Protein AF-A0A6V7K432-F1 (afdb_monomer_lite)

Radius of gyration: 18.81 Å; chains: 1; bounding box: 38×30×55 Å

Organism: NCBI:txid1563983

Structure (mmCIF, N/CA/C/O backbone):
data_AF-A0A6V7K432-F1
#
_entry.id   AF-A0A6V7K432-F1
#
loop_
_atom_site.group_PDB
_atom_site.id
_atom_site.type_symbol
_atom_site.label_atom_id
_atom_site.label_alt_id
_atom_site.label_comp_id
_atom_site.label_asym_id
_atom_site.label_entity_id
_atom_site.label_seq_id
_atom_site.pdbx_PDB_ins_code
_atom_site.Cartn_x
_atom_site.Cartn_y
_atom_site.Cartn_z
_atom_site.occupancy
_atom_site.B_iso_or_equiv
_atom_site.auth_seq_id
_atom_site.auth_comp_id
_atom_site.auth_asym_id
_atom_site.auth_atom_id
_atom_site.pdbx_PDB_model_num
ATOM 1 N N . SER A 1 1 ? -7.571 17.268 -18.260 1.00 39.94 1 SER A N 1
ATOM 2 C CA . SER A 1 1 ? -6.357 18.024 -17.903 1.00 39.94 1 SER A CA 1
ATOM 3 C C . SER A 1 1 ? -5.363 17.850 -19.029 1.00 39.94 1 SER A C 1
ATOM 5 O O . SER A 1 1 ? -5.058 16.716 -19.371 1.00 39.94 1 SER A O 1
ATOM 7 N N . GLN A 1 2 ? -4.967 18.958 -19.652 1.00 44.72 2 GLN A N 1
ATOM 8 C CA . GLN A 1 2 ? -3.995 19.030 -20.744 1.00 44.72 2 GLN A CA 1
ATOM 9 C C . GLN A 1 2 ? -2.676 18.357 -20.344 1.00 44.72 2 GLN A C 1
ATOM 11 O O . GLN A 1 2 ? -1.973 18.847 -19.465 1.00 44.72 2 GLN A O 1
ATOM 16 N N . MET A 1 3 ? -2.356 17.230 -20.974 1.00 49.25 3 MET A N 1
ATOM 17 C CA . MET A 1 3 ? -0.989 17.014 -21.426 1.00 49.25 3 MET A CA 1
ATOM 18 C C . MET A 1 3 ? -0.980 17.554 -22.846 1.00 49.25 3 MET A C 1
ATOM 20 O O . MET A 1 3 ? -1.701 17.033 -23.694 1.00 49.25 3 MET A O 1
ATOM 24 N N . ASP A 1 4 ? -0.271 18.656 -23.058 1.00 55.47 4 ASP A N 1
ATOM 25 C CA . ASP A 1 4 ? -0.069 19.196 -24.394 1.00 55.47 4 ASP A CA 1
ATOM 26 C C . ASP A 1 4 ? 0.584 18.118 -25.269 1.00 55.47 4 ASP A C 1
ATOM 28 O O . ASP A 1 4 ? 1.444 17.358 -24.815 1.00 55.47 4 ASP A O 1
ATOM 32 N N . GLU A 1 5 ? 0.113 18.018 -26.506 1.00 59.00 5 GLU A N 1
ATOM 33 C CA . GLU A 1 5 ? 0.492 17.023 -27.507 1.00 59.00 5 GLU A CA 1
ATOM 34 C C . GLU A 1 5 ? 1.927 17.306 -27.988 1.00 59.00 5 GLU A C 1
ATOM 36 O O . GLU A 1 5 ? 2.165 17.899 -29.036 1.00 59.00 5 GLU A O 1
ATOM 41 N N . ILE A 1 6 ? 2.912 16.974 -27.150 1.00 78.44 6 ILE A N 1
ATOM 42 C CA . ILE A 1 6 ? 4.332 17.081 -27.484 1.00 78.44 6 ILE A CA 1
ATOM 43 C C . ILE A 1 6 ? 4.681 15.876 -28.353 1.00 78.44 6 ILE A C 1
ATOM 45 O O . ILE A 1 6 ? 4.757 14.746 -27.864 1.00 78.44 6 ILE A O 1
ATOM 49 N N . GLU A 1 7 ? 4.916 16.117 -29.642 1.00 86.31 7 GLU A N 1
ATOM 50 C CA . GLU A 1 7 ? 5.481 15.099 -30.521 1.00 86.31 7 GLU A CA 1
ATOM 51 C C . GLU A 1 7 ? 6.879 14.711 -30.032 1.00 86.31 7 GLU A C 1
ATOM 53 O O . GLU A 1 7 ? 7.764 15.552 -29.836 1.00 86.31 7 GLU A O 1
ATOM 58 N N . LEU A 1 8 ? 7.083 13.413 -29.810 1.00 88.19 8 LEU A N 1
ATOM 59 C CA . LEU A 1 8 ? 8.395 12.907 -29.440 1.00 88.19 8 LEU A CA 1
ATOM 60 C C . LEU A 1 8 ? 9.351 13.016 -30.639 1.00 88.19 8 LEU A C 1
ATOM 62 O O . LEU A 1 8 ? 8.936 12.789 -31.777 1.00 88.19 8 LEU A O 1
ATOM 66 N N . PRO A 1 9 ? 10.647 13.302 -30.416 1.00 91.19 9 PRO A N 1
ATOM 67 C CA . PRO A 1 9 ? 11.625 13.312 -31.496 1.00 91.19 9 PRO A CA 1
ATOM 68 C C . PRO A 1 9 ? 11.638 11.980 -32.271 1.00 91.19 9 PRO A C 1
ATOM 70 O O . PRO A 1 9 ? 11.554 10.925 -31.633 1.00 91.19 9 PRO A O 1
ATOM 73 N N . PRO A 1 10 ? 11.853 11.979 -33.603 1.00 92.12 10 PRO A N 1
ATOM 74 C CA . PRO A 1 10 ? 11.740 10.769 -34.424 1.00 92.12 10 PRO A CA 1
ATOM 75 C C . PRO A 1 10 ? 12.597 9.584 -33.964 1.00 92.12 10 PRO A C 1
ATOM 77 O O . PRO A 1 1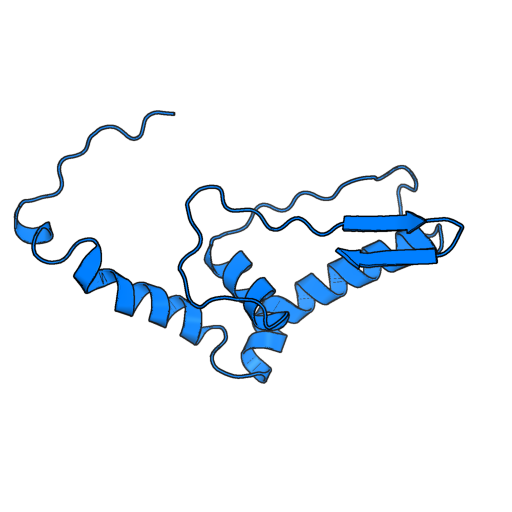0 ? 12.180 8.435 -34.078 1.00 92.12 10 PRO A O 1
ATOM 80 N N . TRP A 1 11 ? 13.774 9.853 -33.386 1.00 90.94 11 TRP A N 1
ATOM 81 C CA . TRP A 1 11 ? 14.673 8.813 -32.870 1.00 90.94 11 TRP A CA 1
ATOM 82 C C . TRP A 1 11 ? 14.045 7.967 -31.749 1.00 90.94 11 TRP A C 1
ATOM 84 O O . TRP A 1 11 ? 14.499 6.855 -31.485 1.00 90.94 11 TRP A O 1
ATOM 94 N N . THR A 1 12 ? 13.010 8.478 -31.076 1.00 92.06 12 THR A N 1
ATOM 95 C CA . THR A 1 12 ? 12.351 7.791 -29.959 1.00 92.06 12 THR A CA 1
ATOM 96 C C . THR A 1 12 ? 11.378 6.707 -30.408 1.00 92.06 12 THR A C 1
ATOM 98 O O . THR A 1 12 ? 11.122 5.800 -29.620 1.00 92.06 12 THR A O 1
ATOM 101 N N . HIS A 1 13 ? 10.858 6.753 -31.641 1.00 89.69 13 HIS A N 1
ATOM 102 C CA . HIS A 1 13 ? 9.819 5.823 -32.108 1.00 89.69 13 HIS A CA 1
ATOM 103 C C . HIS A 1 13 ? 10.271 4.360 -32.097 1.00 89.69 13 HIS A C 1
ATOM 105 O O . HIS A 1 13 ? 9.464 3.468 -31.853 1.00 89.69 13 HIS A O 1
ATOM 111 N N . ASP A 1 14 ? 11.568 4.113 -32.285 1.00 91.44 14 ASP A N 1
ATOM 112 C CA . ASP A 1 14 ? 12.125 2.761 -32.228 1.00 91.44 14 ASP A CA 1
ATOM 113 C C . ASP A 1 14 ? 12.221 2.211 -30.794 1.00 91.44 14 ASP A C 1
ATOM 115 O O . ASP A 1 14 ? 12.397 1.003 -30.612 1.00 91.44 14 ASP A O 1
ATOM 119 N N . TYR A 1 15 ? 12.118 3.072 -29.773 1.00 89.50 15 TYR A N 1
ATOM 120 C CA . TYR A 1 15 ? 12.387 2.744 -28.371 1.00 89.50 15 TYR A CA 1
ATOM 121 C C . TYR A 1 15 ? 11.179 2.916 -27.444 1.00 89.50 15 TYR A C 1
ATOM 123 O O . TYR A 1 15 ? 10.915 2.041 -26.613 1.00 89.50 15 TYR A O 1
ATOM 131 N N . PHE A 1 16 ? 10.471 4.037 -27.543 1.00 89.94 16 PHE A N 1
ATOM 132 C CA . PHE A 1 16 ? 9.379 4.389 -26.648 1.00 89.94 16 PHE A CA 1
ATOM 133 C C . PHE A 1 16 ? 8.020 3.913 -27.192 1.00 89.94 16 PHE A C 1
ATOM 135 O O . PHE A 1 16 ? 7.731 4.130 -28.365 1.00 89.94 16 PHE A O 1
ATOM 142 N N . PRO A 1 17 ? 7.133 3.370 -26.338 1.00 89.81 17 PRO A N 1
ATOM 143 C CA . PRO A 1 17 ? 7.400 2.920 -24.967 1.00 89.81 17 PRO A CA 1
ATOM 144 C C . PRO A 1 17 ? 7.983 1.494 -24.885 1.00 89.81 17 PRO A C 1
ATOM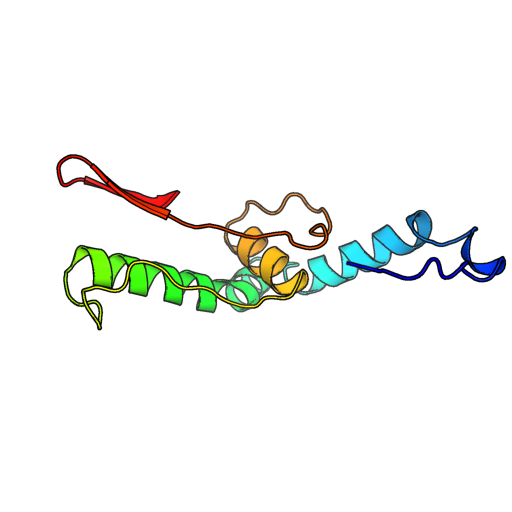 146 O O . PRO A 1 17 ? 8.548 1.121 -23.857 1.00 89.81 17 PRO A O 1
ATOM 149 N N . GLN A 1 18 ? 7.852 0.670 -25.932 1.00 93.00 18 GLN A N 1
ATOM 150 C CA . GLN A 1 18 ? 7.967 -0.791 -25.808 1.00 93.00 18 GLN A CA 1
ATOM 151 C C . GLN A 1 18 ? 9.364 -1.287 -25.422 1.00 93.00 18 GLN A C 1
ATOM 153 O O . GLN A 1 18 ? 9.468 -2.172 -24.574 1.00 93.00 18 GLN A O 1
ATOM 158 N N . ARG A 1 19 ? 10.447 -0.740 -25.992 1.00 93.38 19 ARG A N 1
ATOM 159 C CA . ARG A 1 19 ? 11.811 -1.191 -25.646 1.00 93.38 19 ARG A CA 1
ATOM 160 C C . ARG A 1 19 ? 12.270 -0.684 -24.284 1.00 93.38 19 ARG A C 1
ATOM 162 O O . ARG A 1 19 ? 13.181 -1.263 -23.702 1.00 93.38 19 ARG A O 1
ATOM 169 N N . MET A 1 20 ? 11.655 0.383 -23.776 1.00 92.88 20 MET A N 1
ATOM 170 C CA . MET A 1 20 ? 11.964 0.934 -22.455 1.00 92.88 20 MET A CA 1
ATOM 171 C C . MET A 1 20 ? 11.225 0.215 -21.326 1.00 92.88 20 MET A C 1
ATOM 173 O O . MET A 1 20 ? 11.736 0.161 -20.206 1.00 92.88 20 MET A O 1
ATOM 177 N N . LEU A 1 21 ? 10.049 -0.353 -21.610 1.00 93.38 21 LEU A N 1
ATOM 178 C CA . LEU A 1 21 ? 9.194 -0.984 -20.605 1.00 93.38 21 LEU A CA 1
ATOM 179 C C . LEU A 1 21 ? 9.921 -2.038 -19.743 1.00 93.38 21 LEU A C 1
ATOM 181 O O . LEU A 1 21 ? 9.784 -1.964 -18.523 1.00 93.38 21 LEU A O 1
ATOM 185 N N . PRO A 1 22 ? 10.749 -2.956 -20.287 1.00 95.56 22 PRO A N 1
ATOM 186 C CA . PRO A 1 22 ? 11.473 -3.924 -19.460 1.00 95.56 22 PRO A CA 1
ATOM 187 C C . PRO A 1 22 ? 12.383 -3.275 -18.410 1.00 95.56 22 PRO A C 1
ATOM 189 O O . PRO A 1 22 ? 12.418 -3.722 -17.267 1.00 95.56 22 PRO A O 1
ATOM 192 N N . SER A 1 23 ? 13.079 -2.191 -18.766 1.00 95.62 23 SER A N 1
ATOM 193 C CA . SER A 1 23 ? 13.949 -1.457 -17.840 1.00 95.62 23 SER A CA 1
ATOM 194 C C . SER A 1 23 ? 13.150 -0.753 -16.744 1.00 95.62 23 SER A C 1
ATOM 196 O O . SER A 1 23 ? 13.577 -0.724 -15.590 1.00 95.62 23 SER A O 1
ATOM 198 N N . VAL A 1 24 ? 11.971 -0.221 -17.083 1.00 94.25 24 VAL A N 1
ATOM 199 C CA . VAL A 1 24 ? 11.046 0.372 -16.105 1.00 94.25 24 VAL A CA 1
ATOM 200 C C . VAL A 1 24 ? 10.558 -0.692 -15.121 1.00 94.25 24 VAL A C 1
ATOM 202 O O . VAL A 1 24 ? 10.668 -0.498 -13.911 1.00 94.25 24 VAL A O 1
ATOM 205 N N . LEU A 1 25 ? 10.097 -1.844 -15.615 1.00 96.12 25 LEU A N 1
ATOM 206 C CA . LEU A 1 25 ? 9.632 -2.939 -14.759 1.00 96.12 25 LEU A CA 1
ATOM 207 C C . LEU A 1 25 ? 10.753 -3.472 -13.863 1.00 96.12 25 LEU A C 1
ATOM 209 O O . LEU A 1 25 ? 10.540 -3.657 -12.664 1.00 96.12 25 LEU A O 1
ATOM 213 N N . LEU A 1 26 ? 11.962 -3.631 -14.409 1.00 96.81 26 LEU A N 1
ATOM 214 C CA . LEU A 1 26 ? 13.141 -4.005 -13.633 1.00 96.81 26 LEU A CA 1
ATOM 215 C C . LEU A 1 26 ? 13.417 -2.990 -12.516 1.00 96.81 26 LEU A C 1
ATOM 217 O O . LEU A 1 26 ? 13.695 -3.393 -11.389 1.00 96.81 26 LEU A O 1
ATOM 221 N N . SER A 1 27 ? 13.290 -1.686 -12.784 1.00 95.88 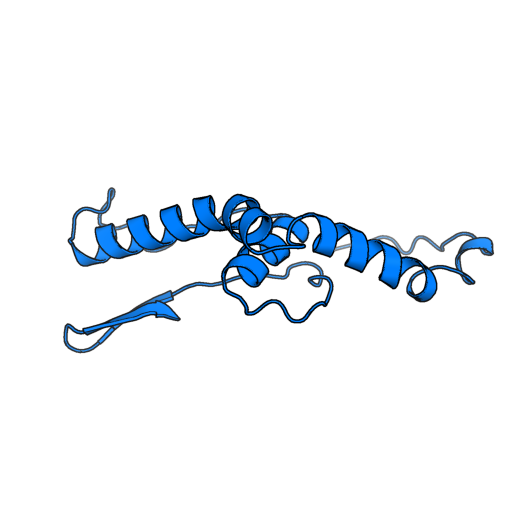27 SER A N 1
ATOM 222 C CA . SER A 1 27 ? 13.507 -0.654 -11.762 1.00 95.88 27 SER A CA 1
ATOM 223 C C . SER A 1 27 ? 12.553 -0.786 -10.568 1.00 95.88 27 SER A C 1
ATOM 225 O O . SER A 1 27 ? 12.981 -0.614 -9.426 1.00 95.88 27 SER A O 1
ATOM 227 N N . TYR A 1 28 ? 11.294 -1.178 -10.796 1.00 97.12 28 TYR A N 1
ATOM 228 C CA . TYR A 1 28 ? 10.373 -1.479 -9.702 1.00 97.12 28 TYR A CA 1
ATOM 229 C C . TYR A 1 28 ? 10.762 -2.769 -8.975 1.00 97.12 28 TYR A C 1
ATOM 231 O O . TYR A 1 28 ? 10.820 -2.779 -7.745 1.00 97.12 28 TYR A O 1
A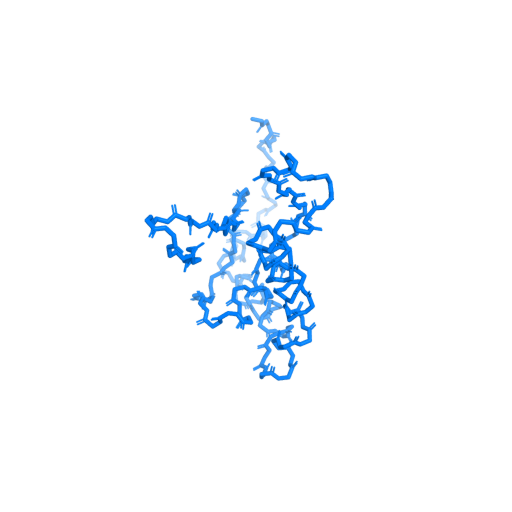TOM 239 N N . GLN A 1 29 ? 11.079 -3.837 -9.719 1.00 97.06 29 GLN A N 1
ATOM 240 C CA . GLN A 1 29 ? 11.460 -5.140 -9.159 1.00 97.06 29 GLN A CA 1
ATOM 241 C C . GLN A 1 29 ? 12.671 -5.054 -8.230 1.00 97.06 29 GLN A C 1
ATOM 243 O O . GLN A 1 29 ? 12.695 -5.732 -7.206 1.00 97.06 29 GLN A O 1
ATOM 248 N N . MET A 1 30 ? 13.652 -4.201 -8.535 1.00 96.81 30 MET A N 1
ATOM 249 C CA . MET A 1 30 ? 14.855 -4.044 -7.712 1.00 96.81 30 MET A CA 1
ATOM 250 C C . MET A 1 30 ? 14.545 -3.651 -6.258 1.00 96.81 30 MET A C 1
ATOM 252 O O . MET A 1 30 ? 15.235 -4.107 -5.347 1.00 96.81 30 MET A O 1
ATOM 256 N N . ASN A 1 31 ? 13.479 -2.882 -6.011 1.00 94.19 31 ASN A N 1
ATOM 257 C CA . ASN A 1 31 ? 13.068 -2.488 -4.656 1.00 94.19 31 ASN A CA 1
ATOM 258 C C . ASN A 1 31 ? 12.398 -3.619 -3.861 1.00 94.19 31 ASN A C 1
ATOM 260 O O . ASN A 1 31 ? 12.268 -3.526 -2.642 1.00 94.19 31 ASN A O 1
ATOM 264 N N . VAL A 1 32 ? 11.951 -4.675 -4.541 1.00 97.50 32 VAL A N 1
ATOM 265 C CA . VAL A 1 32 ? 11.106 -5.747 -3.988 1.00 97.50 32 VAL A CA 1
ATOM 266 C C . VAL A 1 32 ? 11.607 -7.142 -4.377 1.00 97.50 32 VAL A C 1
ATOM 268 O O . VAL A 1 32 ? 10.862 -8.118 -4.316 1.00 97.50 32 VAL A O 1
ATOM 271 N N . TYR A 1 33 ? 12.882 -7.245 -4.764 1.00 97.44 33 TYR A N 1
ATOM 272 C CA . TYR A 1 33 ? 13.461 -8.431 -5.403 1.00 97.44 33 TYR A CA 1
ATOM 273 C C . TYR A 1 33 ? 13.371 -9.700 -4.543 1.00 97.44 33 TYR A C 1
ATOM 275 O O . TYR A 1 33 ? 13.174 -10.799 -5.052 1.00 97.44 33 TYR A O 1
ATOM 283 N N . ASN A 1 34 ? 13.486 -9.555 -3.223 1.00 97.56 34 ASN A N 1
ATOM 284 C CA . ASN A 1 34 ? 13.371 -10.654 -2.271 1.00 97.56 34 ASN A CA 1
ATOM 285 C C . ASN A 1 34 ? 12.467 -10.267 -1.092 1.00 97.56 34 ASN A C 1
ATOM 287 O O . ASN A 1 34 ? 12.091 -9.106 -0.924 1.00 97.56 34 ASN A O 1
ATOM 291 N N . ASP A 1 35 ? 12.128 -11.241 -0.250 1.00 97.88 35 ASP A N 1
ATOM 292 C CA . ASP A 1 35 ? 11.158 -11.036 0.831 1.00 97.88 35 ASP A CA 1
ATOM 293 C C . ASP A 1 35 ? 11.638 -10.054 1.907 1.00 97.88 35 ASP A C 1
ATOM 295 O O . ASP A 1 35 ? 10.826 -9.352 2.514 1.00 97.88 35 ASP A O 1
ATOM 299 N N . GLN A 1 36 ? 12.954 -9.936 2.113 1.00 98.38 36 GLN A N 1
ATOM 300 C CA . GLN A 1 36 ? 13.516 -8.928 3.014 1.00 98.38 36 GLN A CA 1
ATOM 301 C C . GLN A 1 36 ? 13.278 -7.516 2.472 1.00 98.38 36 GLN A C 1
ATOM 303 O O . GLN A 1 36 ? 12.833 -6.643 3.219 1.00 98.38 36 GLN A O 1
ATOM 308 N N . LEU A 1 37 ? 13.517 -7.304 1.176 1.00 98.38 37 LEU A N 1
ATOM 309 C CA . LEU A 1 37 ? 13.290 -6.026 0.509 1.00 98.38 37 LEU A CA 1
ATOM 310 C C . LEU A 1 37 ? 11.801 -5.679 0.444 1.00 98.38 37 LEU A C 1
ATOM 312 O O . LEU A 1 37 ? 11.434 -4.576 0.836 1.00 98.38 37 LEU A O 1
ATOM 316 N N . LYS A 1 38 ? 10.925 -6.632 0.095 1.00 98.38 38 LYS A N 1
ATOM 317 C CA . LYS A 1 38 ? 9.461 -6.447 0.163 1.00 98.38 38 LYS A CA 1
ATOM 318 C C . LYS A 1 38 ? 9.022 -5.984 1.553 1.00 98.38 38 LYS A C 1
ATOM 320 O O . LYS A 1 38 ? 8.308 -4.989 1.697 1.00 98.38 38 LYS A O 1
ATOM 325 N N . LYS A 1 39 ? 9.494 -6.672 2.599 1.00 97.88 39 LYS A N 1
ATOM 326 C CA . LYS A 1 39 ? 9.187 -6.334 3.994 1.00 97.88 39 LYS A CA 1
ATOM 327 C C . LYS A 1 39 ? 9.709 -4.951 4.380 1.00 97.88 39 LYS A C 1
ATOM 329 O O . LYS A 1 39 ? 9.019 -4.240 5.107 1.00 97.88 39 LYS A O 1
ATOM 334 N N . LEU A 1 40 ? 10.896 -4.566 3.918 1.00 98.19 40 LEU A N 1
ATOM 335 C CA . LEU A 1 40 ? 11.478 -3.256 4.202 1.00 98.19 40 LEU A CA 1
ATOM 336 C C . LEU A 1 40 ? 10.731 -2.130 3.472 1.00 98.19 40 LEU A C 1
ATOM 338 O O . LEU A 1 40 ? 10.418 -1.113 4.087 1.00 98.19 40 LEU A O 1
ATOM 342 N N . ALA A 1 41 ? 10.418 -2.332 2.193 1.00 97.62 41 ALA A N 1
ATOM 343 C CA . ALA A 1 41 ? 9.840 -1.322 1.318 1.00 97.62 41 ALA A CA 1
ATOM 344 C C . ALA A 1 41 ? 8.352 -1.054 1.607 1.00 97.62 41 ALA A C 1
ATOM 346 O O . ALA A 1 41 ? 7.940 0.103 1.671 1.00 97.62 41 ALA A O 1
ATOM 347 N N . GLY A 1 42 ? 7.538 -2.101 1.802 1.00 97.50 42 GLY A N 1
ATOM 348 C CA . GLY A 1 42 ? 6.087 -1.972 2.025 1.00 97.50 42 GLY A CA 1
ATOM 349 C C . GLY A 1 42 ? 5.632 -2.208 3.471 1.00 97.50 42 GLY A C 1
ATOM 350 O O . GLY A 1 42 ? 4.607 -1.676 3.909 1.00 97.50 42 GLY A O 1
ATOM 351 N N . GLY A 1 43 ? 6.399 -2.972 4.253 1.00 97.75 43 GLY A N 1
ATOM 352 C CA . GLY A 1 43 ? 6.002 -3.416 5.593 1.00 97.75 43 GLY A CA 1
ATOM 353 C C . GLY A 1 43 ? 5.701 -2.293 6.596 1.00 97.75 43 GLY A C 1
ATOM 354 O O . GLY A 1 43 ? 4.702 -2.405 7.312 1.00 97.75 43 GLY A O 1
ATOM 355 N N . PRO A 1 44 ? 6.484 -1.197 6.676 1.00 97.88 44 PRO A N 1
ATOM 356 C CA . PRO A 1 44 ? 6.176 -0.087 7.579 1.00 97.88 44 PRO A CA 1
ATOM 357 C C . PRO A 1 44 ? 4.802 0.547 7.320 1.00 97.88 44 PRO A C 1
ATOM 359 O O . PRO A 1 44 ? 4.075 0.841 8.274 1.00 97.88 44 PRO A O 1
ATOM 362 N N . PHE A 1 45 ? 4.421 0.713 6.049 1.00 97.81 45 PHE A N 1
ATOM 363 C CA . PHE A 1 45 ? 3.118 1.264 5.677 1.00 97.81 45 PHE A CA 1
ATOM 364 C C . PHE A 1 45 ? 1.981 0.295 6.014 1.00 97.81 45 PHE A C 1
ATOM 366 O O . PHE A 1 45 ? 1.029 0.691 6.685 1.00 97.81 45 PHE A O 1
ATOM 373 N N . ILE A 1 46 ? 2.119 -0.987 5.657 1.00 97.94 46 ILE A N 1
ATOM 374 C CA . ILE A 1 46 ? 1.132 -2.028 5.995 1.00 97.94 46 ILE A CA 1
ATOM 375 C C . ILE A 1 46 ? 0.931 -2.105 7.514 1.00 97.94 46 ILE A C 1
ATOM 377 O O . ILE A 1 46 ? -0.196 -2.124 8.004 1.00 97.94 46 ILE A O 1
ATOM 381 N N . LYS A 1 47 ? 2.020 -2.057 8.292 1.00 98.38 47 LYS A N 1
ATOM 382 C CA . LYS A 1 47 ? 1.963 -2.044 9.760 1.00 98.38 47 LYS A CA 1
ATOM 383 C C . LYS A 1 47 ? 1.224 -0.821 10.299 1.00 98.38 47 LYS A C 1
ATOM 385 O O . LYS A 1 47 ? 0.497 -0.939 11.284 1.00 98.38 47 LYS A O 1
ATOM 390 N N . LYS A 1 48 ? 1.417 0.355 9.693 1.00 97.94 48 LYS A N 1
ATOM 391 C CA . LYS A 1 48 ? 0.686 1.577 10.053 1.00 97.94 48 LYS A CA 1
ATOM 392 C C . LYS A 1 48 ? -0.810 1.414 9.779 1.00 97.94 48 LYS A C 1
ATOM 394 O O . LYS A 1 48 ? -1.602 1.692 10.671 1.00 97.94 48 LYS A O 1
ATOM 399 N N . LEU A 1 49 ? -1.171 0.932 8.593 1.00 97.50 49 LEU A N 1
ATOM 400 C CA . LEU A 1 49 ? -2.555 0.699 8.186 1.00 97.50 49 LEU A CA 1
ATOM 401 C C . LEU A 1 49 ? -3.261 -0.281 9.131 1.00 97.50 49 LEU A C 1
ATOM 403 O O . LEU A 1 49 ? -4.298 0.061 9.695 1.00 97.50 49 LEU A O 1
ATOM 407 N N . LEU A 1 50 ? -2.638 -1.431 9.410 1.00 97.56 50 LEU A N 1
ATOM 408 C CA . LEU A 1 50 ? -3.166 -2.421 10.349 1.00 97.56 50 LEU A CA 1
ATOM 409 C C . LEU A 1 50 ? -3.364 -1.831 11.750 1.00 97.56 50 LEU A C 1
ATOM 411 O O . LEU A 1 50 ? -4.410 -2.020 12.362 1.00 97.56 50 LEU A O 1
ATOM 415 N N . ARG A 1 51 ? -2.384 -1.075 12.262 1.00 98.06 51 ARG A N 1
ATOM 416 C CA . ARG A 1 51 ? -2.508 -0.403 13.567 1.00 98.06 51 ARG A CA 1
ATOM 417 C C . ARG A 1 51 ? -3.688 0.561 13.601 1.00 98.06 51 ARG A C 1
ATOM 419 O O . ARG A 1 51 ? -4.429 0.560 14.574 1.00 98.06 51 ARG A O 1
ATOM 426 N N . THR A 1 52 ? -3.872 1.358 12.553 1.00 97.75 52 THR A N 1
ATOM 427 C CA . THR A 1 52 ? -5.005 2.281 12.441 1.00 97.75 52 THR A CA 1
ATOM 428 C C . THR A 1 52 ? -6.343 1.539 12.413 1.00 97.75 52 THR A C 1
ATOM 430 O O . THR A 1 52 ? -7.280 1.960 13.087 1.00 97.75 52 THR A O 1
ATOM 433 N N . MET A 1 53 ? -6.428 0.416 11.699 1.00 97.62 53 MET A N 1
ATOM 434 C CA . MET A 1 53 ? -7.632 -0.418 11.659 1.00 97.62 53 MET A CA 1
ATOM 435 C C . MET A 1 53 ? -7.955 -1.035 13.026 1.00 97.62 53 MET A C 1
ATOM 437 O O . MET A 1 53 ? -9.087 -0.944 13.490 1.00 97.62 53 MET A O 1
ATOM 441 N N . LEU A 1 54 ? -6.949 -1.563 13.729 1.00 97.75 54 LEU A N 1
ATOM 442 C CA . LEU A 1 54 ? -7.106 -2.088 15.091 1.00 97.75 54 LEU A CA 1
ATOM 443 C C . LEU A 1 54 ? -7.495 -0.994 16.098 1.00 97.75 54 LEU A C 1
ATOM 445 O O . LEU A 1 54 ? -8.297 -1.231 16.999 1.00 97.75 54 LEU A O 1
ATOM 449 N N . GLN A 1 55 ? -6.967 0.223 15.947 1.00 97.88 55 GLN A N 1
ATOM 450 C CA . GLN A 1 55 ? -7.383 1.372 16.757 1.00 97.88 55 GLN A CA 1
ATOM 451 C C . GLN A 1 55 ? -8.847 1.744 16.509 1.00 97.88 55 GLN A C 1
ATOM 453 O O . GLN A 1 55 ? -9.559 2.077 17.452 1.00 97.88 55 GLN A O 1
ATOM 458 N N . ARG A 1 56 ? -9.314 1.663 15.255 1.00 96.81 56 ARG A N 1
ATOM 459 C CA . ARG A 1 56 ? -10.725 1.885 14.913 1.00 96.81 56 ARG A CA 1
ATOM 460 C C . ARG A 1 56 ? -11.637 0.804 15.494 1.00 96.81 56 ARG A C 1
ATOM 462 O O . ARG A 1 56 ? -12.720 1.150 15.950 1.00 96.81 56 ARG A O 1
ATOM 469 N N . GLN A 1 57 ? -11.203 -0.455 15.470 1.00 96.38 57 GLN A N 1
ATOM 470 C CA . GLN A 1 57 ? -11.934 -1.593 16.036 1.00 96.38 57 GLN A CA 1
ATOM 471 C C . GLN A 1 57 ? -12.029 -1.527 17.569 1.00 96.38 57 GLN A C 1
ATOM 473 O O . GLN A 1 57 ? -13.029 -1.936 18.141 1.00 96.38 57 GLN A O 1
ATOM 478 N N . SER A 1 58 ? -10.983 -1.033 18.235 1.00 96.62 58 SER A N 1
ATOM 479 C CA . SER A 1 58 ? -10.909 -0.936 19.702 1.00 96.62 58 SER A CA 1
ATOM 480 C C . SER A 1 58 ? -11.398 0.401 20.270 1.00 96.62 58 SER A C 1
ATOM 482 O O . SER A 1 58 ? -11.164 0.674 21.443 1.00 96.62 58 SER A O 1
ATOM 484 N N . ASP A 1 59 ? -12.010 1.258 19.445 1.00 95.88 59 ASP A N 1
ATOM 485 C CA . ASP A 1 59 ? -12.452 2.613 19.811 1.00 95.88 59 ASP A CA 1
ATOM 486 C C . ASP A 1 59 ? -11.351 3.508 20.423 1.00 95.88 59 ASP A C 1
ATOM 488 O O . ASP A 1 59 ? -11.620 4.458 21.156 1.00 95.88 59 ASP A O 1
ATOM 492 N N . THR A 1 60 ? -10.085 3.248 20.076 1.00 98.00 60 THR A N 1
ATOM 493 C CA . THR A 1 60 ? -8.914 4.033 20.517 1.00 98.00 60 THR A CA 1
ATOM 494 C C . THR A 1 60 ? -8.373 4.981 19.440 1.00 98.00 60 THR A C 1
ATOM 496 O O . THR A 1 60 ? -7.357 5.652 19.640 1.00 98.00 60 THR A O 1
ATOM 499 N N . LEU A 1 61 ? -9.024 5.043 18.273 1.00 97.69 61 LEU A N 1
ATOM 500 C CA . LEU A 1 61 ? -8.638 5.932 17.180 1.00 97.69 61 LEU A CA 1
ATOM 501 C C . LEU A 1 61 ? -8.877 7.404 17.545 1.00 97.69 61 LEU A C 1
ATOM 503 O O . LEU A 1 61 ? -9.966 7.768 17.981 1.00 97.69 61 LEU A O 1
ATOM 507 N N . THR A 1 62 ? -7.898 8.271 17.262 1.00 95.88 62 THR A N 1
ATOM 508 C CA . THR A 1 62 ? -8.012 9.718 17.512 1.00 95.88 62 THR A CA 1
ATOM 509 C C . THR A 1 62 ? -7.841 10.545 16.227 1.00 95.88 62 THR A C 1
ATOM 511 O O . THR A 1 62 ? -6.814 10.429 15.539 1.00 95.88 62 THR A O 1
ATOM 514 N N . PRO A 1 63 ? -8.803 11.427 15.891 1.00 96.31 63 PRO A N 1
ATOM 515 C CA . PRO A 1 63 ? -10.133 11.544 16.490 1.00 96.31 63 PRO A CA 1
ATOM 516 C C . PRO A 1 63 ? -10.995 10.319 16.147 1.00 96.31 63 PRO A C 1
ATOM 518 O O . PRO A 1 63 ? -10.878 9.769 15.049 1.00 96.31 63 PRO A O 1
ATOM 521 N N . SER A 1 64 ? -11.892 9.937 17.056 1.00 95.44 64 SER A N 1
ATOM 522 C CA . SER A 1 64 ? -12.757 8.754 16.904 1.00 95.44 64 SER A CA 1
ATOM 523 C C . SER A 1 64 ? -13.681 8.842 15.688 1.00 95.44 64 SER A C 1
ATOM 525 O O . SER A 1 64 ? -14.006 7.835 15.069 1.00 95.44 64 SER A O 1
ATOM 527 N N . ALA A 1 65 ? -14.041 10.062 15.280 1.00 96.06 65 ALA A N 1
ATOM 528 C CA . ALA A 1 65 ? -14.877 10.319 14.112 1.00 96.06 65 ALA A CA 1
ATOM 529 C C . ALA A 1 65 ? -14.160 10.144 12.756 1.00 96.06 65 ALA A C 1
ATOM 531 O O . ALA A 1 65 ? -14.794 10.317 11.712 1.00 96.06 65 ALA A O 1
ATOM 532 N N . ARG A 1 66 ? -12.850 9.849 12.718 1.00 97.06 66 ARG A N 1
ATOM 533 C CA . ARG A 1 66 ? -12.117 9.734 11.448 1.00 97.06 66 ARG A CA 1
ATOM 534 C C . ARG A 1 66 ? -12.557 8.492 10.668 1.00 97.06 66 ARG A C 1
ATOM 536 O O . ARG A 1 66 ? -12.440 7.373 11.153 1.00 97.06 66 ARG A O 1
ATOM 543 N N . LYS A 1 67 ? -12.987 8.710 9.421 1.00 95.38 67 LYS A N 1
ATOM 544 C CA . LYS A 1 67 ? -13.480 7.655 8.514 1.00 95.38 67 LYS A CA 1
ATOM 545 C C . LYS A 1 67 ? -12.533 7.299 7.367 1.00 95.38 67 LYS A C 1
ATOM 547 O O . LYS A 1 67 ? -12.701 6.251 6.762 1.00 95.38 67 LYS A O 1
ATOM 552 N N . MET A 1 68 ? -11.561 8.154 7.050 1.00 96.94 68 MET A N 1
ATOM 553 C CA . MET A 1 68 ? -10.688 7.976 5.887 1.00 96.94 68 MET A CA 1
ATOM 554 C C . MET A 1 68 ? -9.285 8.521 6.157 1.00 96.94 68 MET A C 1
ATOM 556 O O . MET A 1 68 ? -9.115 9.510 6.875 1.00 96.94 68 MET A O 1
ATOM 560 N N . TYR A 1 69 ? -8.294 7.877 5.541 1.00 97.31 69 TYR A N 1
ATOM 561 C CA . TYR A 1 69 ? -6.931 8.373 5.395 1.00 97.31 69 TYR A CA 1
ATOM 562 C C . TYR A 1 69 ? -6.582 8.395 3.909 1.00 97.31 69 TYR A C 1
ATOM 564 O O . TYR A 1 69 ? -6.703 7.372 3.244 1.00 97.31 69 TYR A O 1
ATOM 572 N N . ALA A 1 70 ? -6.129 9.542 3.411 1.00 97.00 70 ALA A N 1
ATOM 573 C CA . ALA A 1 70 ? -5.621 9.681 2.052 1.00 97.00 70 ALA A CA 1
ATOM 574 C C . ALA A 1 70 ? -4.106 9.900 2.098 1.00 97.00 70 ALA A C 1
ATOM 576 O O . ALA A 1 70 ? -3.614 10.713 2.884 1.00 97.00 70 ALA A O 1
ATOM 577 N N . TYR A 1 71 ? -3.376 9.166 1.262 1.00 95.81 71 TYR A N 1
ATOM 578 C CA . TYR A 1 71 ? -1.927 9.269 1.126 1.00 95.81 71 TYR A CA 1
ATOM 579 C C . TYR A 1 71 ? -1.586 9.567 -0.328 1.00 95.81 71 TYR A C 1
ATOM 581 O O . TYR A 1 71 ? -2.087 8.900 -1.228 1.00 95.81 71 TYR A O 1
ATOM 589 N N . VAL A 1 72 ? -0.724 10.557 -0.550 1.00 95.19 72 VAL A N 1
ATOM 590 C CA . VAL A 1 72 ? -0.154 10.821 -1.874 1.00 95.19 72 VAL A CA 1
ATOM 591 C C . VAL A 1 72 ? 1.039 9.893 -2.057 1.00 95.19 72 VAL A C 1
ATOM 593 O O . VAL A 1 72 ? 1.899 9.809 -1.180 1.00 95.19 72 VAL A O 1
ATOM 596 N N . ALA A 1 73 ? 1.062 9.172 -3.171 1.00 93.88 73 ALA A N 1
ATOM 597 C CA . ALA A 1 73 ? 2.009 8.101 -3.429 1.00 93.88 73 ALA A CA 1
ATOM 598 C C . ALA A 1 73 ? 2.540 8.182 -4.862 1.00 93.88 73 ALA A C 1
ATOM 600 O O . ALA A 1 73 ? 1.862 8.680 -5.760 1.00 93.88 73 ALA A O 1
ATOM 601 N N . HIS A 1 74 ? 3.746 7.656 -5.061 1.00 94.56 74 HIS A N 1
ATOM 602 C CA . HIS A 1 74 ? 4.279 7.378 -6.391 1.00 94.56 74 HIS A CA 1
ATOM 603 C C . HIS A 1 74 ? 3.889 5.955 -6.822 1.00 94.56 74 HIS A C 1
ATOM 605 O O . HIS A 1 74 ? 3.598 5.097 -5.987 1.00 94.56 74 HIS A O 1
ATOM 611 N N . ASP A 1 75 ? 3.937 5.684 -8.120 1.00 94.94 75 ASP A N 1
ATOM 612 C CA . ASP A 1 75 ? 3.835 4.346 -8.723 1.00 94.94 75 ASP A CA 1
ATOM 613 C C . ASP A 1 75 ? 4.675 3.278 -7.991 1.00 94.94 75 ASP A C 1
ATOM 615 O O . ASP A 1 75 ? 4.165 2.234 -7.585 1.00 94.94 75 ASP A O 1
ATOM 619 N N . SER A 1 76 ? 5.938 3.581 -7.705 1.00 95.69 76 SER A N 1
ATOM 620 C CA . SER A 1 76 ? 6.859 2.734 -6.944 1.00 95.69 76 SER A CA 1
ATOM 621 C C . SER A 1 76 ? 6.366 2.444 -5.526 1.00 95.69 76 SER A C 1
ATOM 623 O O . SER A 1 76 ? 6.587 1.355 -5.003 1.00 95.69 76 SER A O 1
ATOM 625 N N . THR A 1 77 ? 5.646 3.381 -4.900 1.00 96.62 77 THR A N 1
ATOM 626 C CA . THR A 1 77 ? 5.041 3.164 -3.578 1.00 96.62 77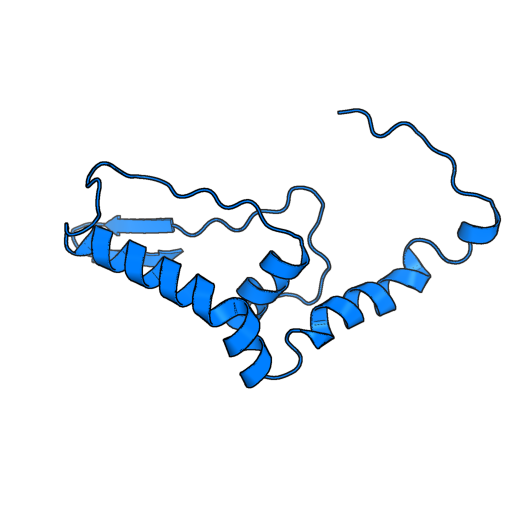 THR A CA 1
ATOM 627 C C . THR A 1 77 ? 3.922 2.128 -3.660 1.00 96.62 77 THR A C 1
ATOM 629 O O . THR A 1 77 ? 3.854 1.248 -2.802 1.00 96.62 77 THR A O 1
ATOM 632 N N . LEU A 1 78 ? 3.082 2.187 -4.701 1.00 97.31 78 LEU A N 1
ATOM 633 C CA . LEU A 1 78 ? 2.050 1.174 -4.939 1.00 97.31 78 LEU A CA 1
ATOM 634 C C . LEU A 1 78 ? 2.685 -0.196 -5.178 1.00 97.31 78 LEU A C 1
ATOM 636 O O . LEU A 1 78 ? 2.296 -1.155 -4.517 1.00 97.31 78 LEU A O 1
ATOM 640 N N . VAL A 1 79 ? 3.711 -0.282 -6.034 1.00 97.81 79 VAL A N 1
ATOM 641 C CA . VAL A 1 79 ? 4.423 -1.548 -6.280 1.00 97.81 79 VAL A CA 1
ATOM 642 C C . VAL A 1 79 ? 5.016 -2.114 -4.990 1.00 97.81 79 VAL A C 1
ATOM 644 O O . VAL A 1 79 ? 4.849 -3.303 -4.722 1.00 97.81 79 VAL A O 1
ATOM 647 N N . ASN A 1 80 ? 5.642 -1.288 -4.149 1.00 98.06 80 ASN A N 1
ATOM 648 C CA . ASN A 1 80 ? 6.215 -1.732 -2.877 1.00 98.06 80 ASN A CA 1
ATOM 649 C C . ASN A 1 80 ? 5.158 -2.339 -1.943 1.00 98.06 80 ASN A C 1
ATOM 651 O O . ASN A 1 80 ? 5.391 -3.392 -1.347 1.00 98.06 80 ASN A O 1
ATOM 655 N N . VAL A 1 81 ? 3.992 -1.695 -1.819 1.00 97.88 81 VAL A N 1
ATOM 656 C CA . VAL A 1 81 ? 2.900 -2.177 -0.960 1.00 97.88 81 VAL A CA 1
ATOM 657 C C . VAL A 1 81 ? 2.260 -3.438 -1.539 1.00 97.88 81 VAL A C 1
ATOM 659 O O . VAL A 1 81 ? 2.144 -4.431 -0.823 1.00 97.88 81 VAL A O 1
ATOM 662 N N . LEU A 1 82 ? 1.907 -3.441 -2.827 1.00 97.75 82 LEU A N 1
ATOM 663 C CA . LEU A 1 82 ? 1.310 -4.600 -3.501 1.00 97.75 82 LEU A CA 1
ATOM 664 C C . LEU A 1 82 ? 2.254 -5.812 -3.479 1.00 97.75 82 LEU A C 1
ATOM 666 O O . LEU A 1 82 ? 1.816 -6.934 -3.237 1.00 97.75 82 LEU A O 1
ATOM 670 N N . SER A 1 83 ? 3.559 -5.591 -3.654 1.00 98.12 83 SER A N 1
ATOM 671 C CA . SER A 1 83 ? 4.570 -6.653 -3.587 1.00 98.12 83 SER A CA 1
ATOM 672 C C . SER A 1 83 ? 4.728 -7.204 -2.175 1.00 98.12 83 SER A C 1
ATOM 674 O O . SER A 1 83 ? 4.860 -8.412 -2.001 1.00 98.12 83 SER A O 1
ATOM 676 N N . ALA A 1 84 ? 4.688 -6.344 -1.153 1.00 98.00 84 ALA A N 1
ATOM 677 C CA . ALA A 1 84 ? 4.723 -6.770 0.245 1.00 98.00 84 ALA A CA 1
ATOM 678 C C . ALA A 1 84 ? 3.456 -7.532 0.673 1.00 98.00 84 ALA A C 1
ATOM 680 O O . ALA A 1 84 ? 3.536 -8.375 1.563 1.00 98.00 84 ALA A O 1
ATOM 681 N N . LEU A 1 85 ? 2.317 -7.266 0.027 1.00 96.88 85 LEU A N 1
ATOM 682 C CA . LEU A 1 85 ? 1.075 -8.034 0.169 1.00 96.88 85 LEU A CA 1
ATOM 683 C C . LEU A 1 85 ? 1.043 -9.305 -0.701 1.00 96.88 85 LEU A C 1
ATOM 685 O O . LEU A 1 85 ? 0.155 -10.132 -0.526 1.00 96.88 85 LEU A O 1
ATOM 689 N N . GLY A 1 86 ? 2.000 -9.477 -1.619 1.00 96.56 86 GLY A N 1
ATOM 690 C CA . GLY A 1 86 ? 2.069 -10.629 -2.522 1.00 96.56 86 GLY A CA 1
ATOM 691 C C . GLY A 1 86 ? 1.064 -10.600 -3.678 1.00 96.56 86 GLY A C 1
ATOM 692 O O . GLY A 1 86 ? 0.804 -11.643 -4.266 1.00 96.56 86 GLY A O 1
ATOM 693 N N . VAL A 1 87 ? 0.502 -9.431 -4.002 1.00 96.50 87 VAL A N 1
ATOM 694 C CA . VAL A 1 87 ? -0.569 -9.265 -5.007 1.00 96.50 87 VAL A CA 1
ATOM 695 C C . VAL A 1 87 ? -0.170 -8.375 -6.186 1.00 96.50 87 VAL A C 1
ATOM 697 O O . VAL A 1 87 ? -1.004 -8.058 -7.028 1.00 96.50 87 VAL A O 1
ATOM 700 N N . TRP A 1 88 ? 1.090 -7.938 -6.258 1.00 97.12 88 TRP A N 1
ATOM 701 C CA . TRP A 1 88 ? 1.574 -7.217 -7.434 1.00 97.12 88 TRP A CA 1
ATOM 702 C C . TRP A 1 88 ? 1.662 -8.158 -8.641 1.00 97.12 88 TRP A C 1
ATOM 704 O O . TRP A 1 88 ? 2.253 -9.232 -8.554 1.00 97.12 88 TRP A O 1
ATOM 714 N N . ASP A 1 89 ? 1.099 -7.735 -9.770 1.00 95.31 89 ASP A N 1
ATOM 715 C CA . ASP A 1 89 ? 0.972 -8.520 -11.004 1.00 95.31 89 ASP A CA 1
ATOM 716 C C . ASP A 1 89 ? 2.170 -8.382 -11.963 1.00 95.31 89 ASP A C 1
ATOM 718 O O . ASP A 1 89 ? 2.182 -8.973 -13.042 1.00 95.31 89 ASP A O 1
ATOM 722 N N . GLY A 1 90 ? 3.189 -7.610 -11.578 1.00 94.75 90 GLY A N 1
ATOM 723 C CA . GLY A 1 90 ? 4.374 -7.366 -12.398 1.00 94.75 90 GLY A CA 1
ATOM 724 C C . GLY A 1 90 ? 4.209 -6.253 -13.434 1.00 94.75 90 GLY A C 1
ATOM 725 O O . GLY A 1 90 ? 5.112 -6.058 -14.247 1.00 94.75 90 GLY A O 1
ATOM 726 N N . THR A 1 91 ? 3.098 -5.512 -13.416 1.00 94.12 91 THR A N 1
ATOM 727 C CA . THR A 1 91 ? 2.852 -4.397 -14.337 1.00 94.12 91 THR A CA 1
ATOM 728 C C . THR A 1 91 ? 3.152 -3.043 -13.694 1.00 94.12 91 THR A C 1
ATOM 730 O O . THR A 1 91 ? 3.126 -2.878 -12.470 1.00 94.12 91 THR A O 1
ATOM 733 N N . ALA A 1 92 ? 3.486 -2.057 -14.528 1.00 93.56 92 ALA A N 1
ATOM 734 C CA . ALA A 1 92 ? 3.642 -0.680 -14.081 1.00 93.56 92 ALA A CA 1
ATOM 735 C C . ALA A 1 92 ? 2.255 -0.095 -13.755 1.00 93.56 92 ALA A C 1
ATOM 737 O O . ALA A 1 92 ? 1.359 -0.197 -14.597 1.00 93.56 92 ALA A O 1
ATOM 738 N N . PRO A 1 93 ? 2.054 0.536 -12.583 1.00 94.75 93 PRO A N 1
ATOM 739 C CA . PRO A 1 93 ? 0.790 1.192 -12.278 1.00 94.75 93 PRO A CA 1
ATOM 740 C C . PRO A 1 93 ? 0.453 2.268 -13.316 1.00 94.75 93 PRO A C 1
ATOM 742 O O . PRO A 1 93 ? 1.290 3.105 -13.653 1.00 94.75 93 PRO A O 1
ATOM 745 N N . ASN A 1 94 ? -0.794 2.283 -13.787 1.00 92.31 94 ASN A N 1
ATOM 746 C CA . ASN A 1 94 ? -1.281 3.340 -14.669 1.00 92.31 94 ASN A CA 1
ATOM 747 C C . ASN A 1 94 ? -1.301 4.693 -13.948 1.00 92.31 94 ASN A C 1
ATOM 749 O O . ASN A 1 94 ? -1.398 4.764 -12.716 1.00 92.31 94 ASN A O 1
ATOM 753 N N . PHE A 1 95 ? -1.303 5.781 -14.719 1.00 89.62 95 PHE A N 1
ATOM 754 C CA . PHE A 1 95 ? -1.541 7.110 -14.165 1.00 89.62 95 PHE A CA 1
ATOM 755 C C . PHE A 1 95 ? -2.848 7.130 -13.359 1.00 89.62 95 PHE A C 1
ATOM 757 O O . PHE A 1 95 ? -3.832 6.496 -13.741 1.00 89.62 95 PHE A O 1
ATOM 764 N N . SER A 1 96 ? -2.859 7.850 -12.234 1.00 90.94 96 SER A N 1
ATOM 765 C CA . SER A 1 96 ? -3.979 7.907 -11.279 1.00 90.94 96 SER A CA 1
ATOM 766 C C . SER A 1 96 ? -4.415 6.572 -10.646 1.00 90.94 96 SER A C 1
ATOM 768 O O . SER A 1 96 ? -5.493 6.506 -10.057 1.00 90.94 96 SER A O 1
ATOM 770 N N . SER A 1 97 ? -3.586 5.522 -10.709 1.00 93.94 97 SER A N 1
ATOM 771 C CA . SER A 1 97 ? -3.856 4.286 -9.962 1.00 93.94 97 SER A CA 1
ATOM 772 C C . SER A 1 97 ? -3.905 4.551 -8.457 1.00 93.94 97 SER A C 1
ATOM 774 O O . SER A 1 97 ? -3.167 5.383 -7.928 1.00 93.94 97 SER A O 1
ATOM 776 N N . MET A 1 98 ? -4.761 3.809 -7.757 1.00 95.12 98 MET A N 1
ATOM 777 C CA . MET A 1 98 ? -4.9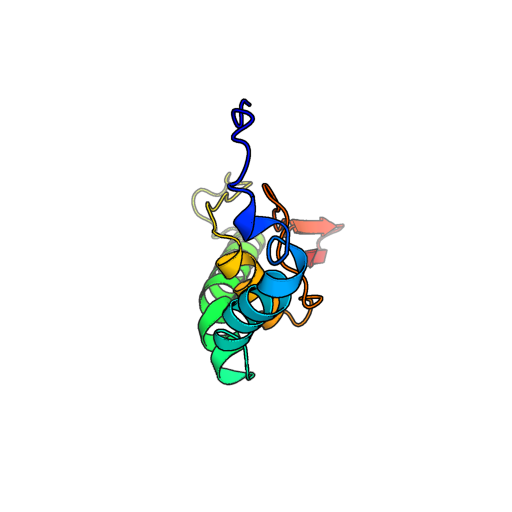81 3.948 -6.322 1.00 95.12 98 MET A CA 1
ATOM 778 C C . MET A 1 98 ? -5.170 2.574 -5.687 1.00 95.12 98 MET A C 1
ATOM 780 O O . MET A 1 98 ? -5.821 1.703 -6.257 1.00 95.12 98 MET A O 1
ATOM 784 N N . LEU A 1 99 ? -4.630 2.415 -4.480 1.00 95.19 99 LEU A N 1
ATOM 785 C CA . LEU A 1 99 ? -4.946 1.306 -3.590 1.00 95.19 99 LEU A CA 1
ATOM 786 C C . LEU A 1 99 ? -5.942 1.798 -2.539 1.00 95.19 99 LEU A C 1
ATOM 788 O O . LEU A 1 99 ? -5.630 2.712 -1.773 1.00 95.19 99 LEU A O 1
ATOM 792 N N . ILE A 1 100 ? -7.119 1.181 -2.501 1.00 97.31 100 ILE A N 1
ATOM 793 C CA . ILE A 1 100 ? -8.108 1.369 -1.440 1.00 97.31 100 ILE A CA 1
ATOM 794 C C . ILE A 1 100 ? -8.053 0.125 -0.561 1.00 97.31 100 ILE A C 1
ATOM 796 O O . ILE A 1 100 ? -8.035 -0.983 -1.084 1.00 97.31 100 ILE A O 1
ATOM 800 N N . VAL A 1 101 ? -8.002 0.323 0.755 1.00 97.56 101 VAL A N 1
ATOM 801 C CA . VAL A 1 101 ? -8.126 -0.761 1.730 1.00 97.56 101 VAL A CA 1
ATOM 802 C C . VAL A 1 101 ? -9.246 -0.396 2.686 1.00 97.56 101 VAL A C 1
ATOM 804 O O . VAL A 1 101 ? -9.238 0.694 3.272 1.00 97.56 101 VAL A O 1
ATOM 807 N N . GLU A 1 102 ? -10.204 -1.292 2.842 1.00 98.06 102 GLU A N 1
ATOM 808 C CA . GLU A 1 102 ? -11.446 -1.047 3.561 1.00 98.06 102 GLU A CA 1
ATOM 809 C C . GLU A 1 102 ? -11.514 -1.913 4.813 1.00 98.06 102 GLU A C 1
ATOM 811 O O . GLU A 1 102 ? -11.144 -3.083 4.801 1.00 98.06 102 GLU A O 1
ATOM 816 N N . LEU A 1 103 ? -11.991 -1.330 5.911 1.00 98.00 103 LEU A N 1
ATOM 817 C CA . LEU A 1 103 ? -12.290 -2.054 7.140 1.00 98.00 103 LEU A CA 1
ATOM 818 C C . LEU A 1 103 ? -13.807 -2.072 7.318 1.00 98.00 103 LEU A C 1
ATOM 820 O O . LEU A 1 103 ? -14.420 -1.016 7.490 1.00 98.00 103 LEU A O 1
ATOM 824 N N . HIS A 1 104 ? -14.389 -3.266 7.310 1.00 97.44 104 HIS A N 1
ATOM 825 C CA . HIS A 1 104 ? -15.829 -3.484 7.400 1.00 97.44 104 HIS A CA 1
ATOM 826 C C . HIS A 1 104 ? -16.193 -4.117 8.740 1.00 97.44 104 HIS A C 1
ATOM 828 O O . HIS A 1 104 ? -15.527 -5.050 9.189 1.00 97.44 104 HIS A O 1
ATOM 834 N N . GLU A 1 105 ? -17.280 -3.642 9.345 1.00 96.12 105 GLU A N 1
ATOM 835 C CA . GLU A 1 105 ? -17.911 -4.250 10.518 1.00 96.12 105 GLU A CA 1
ATOM 836 C C . GLU A 1 105 ? -19.292 -4.778 10.116 1.00 96.12 105 GLU A C 1
ATOM 838 O O . GLU A 1 105 ? -20.167 -4.013 9.710 1.00 96.12 105 GLU A O 1
ATOM 843 N N . VAL A 1 106 ? -19.494 -6.092 10.212 1.00 96.19 106 VAL A N 1
ATOM 844 C CA . VAL A 1 106 ? -20.740 -6.771 9.836 1.00 96.19 106 VAL A CA 1
ATOM 845 C C . VAL A 1 106 ? -21.173 -7.665 10.990 1.00 96.19 106 VAL A C 1
ATOM 847 O O . VAL A 1 106 ? -20.504 -8.647 11.302 1.00 96.19 106 VAL A O 1
ATOM 850 N N . ASN A 1 107 ? -22.295 -7.334 11.636 1.00 95.06 107 ASN A N 1
ATOM 851 C CA . ASN A 1 107 ? -22.838 -8.077 12.784 1.00 95.06 107 ASN A CA 1
ATOM 852 C C . ASN A 1 107 ? -21.810 -8.302 13.917 1.00 95.06 107 ASN A C 1
ATOM 854 O O . ASN A 1 107 ? -21.763 -9.378 14.509 1.00 95.06 107 ASN A O 1
ATOM 858 N N . GLY A 1 108 ? -20.958 -7.307 14.186 1.00 92.94 108 GLY A N 1
ATOM 859 C CA . GLY A 1 108 ? -19.887 -7.384 15.190 1.00 92.94 108 GLY A CA 1
ATOM 860 C C . GLY A 1 108 ? -18.617 -8.119 14.736 1.00 92.94 108 GLY A C 1
ATOM 861 O O . GLY A 1 108 ? -17.649 -8.187 15.493 1.00 92.94 108 GLY A O 1
ATOM 862 N N . TYR A 1 109 ? -18.580 -8.642 13.507 1.00 95.75 109 TYR A N 1
ATOM 863 C CA . TYR A 1 109 ? -17.385 -9.233 12.903 1.00 95.75 109 TYR A CA 1
ATOM 864 C C . TYR A 1 109 ? -16.656 -8.224 12.022 1.00 95.75 109 TYR A C 1
ATOM 866 O O . TYR A 1 109 ? -17.280 -7.469 11.279 1.00 95.75 109 TYR A O 1
ATOM 874 N N . TRP A 1 110 ? -15.326 -8.256 12.062 1.00 96.62 110 TRP A N 1
ATOM 875 C CA . TRP A 1 110 ? -14.475 -7.327 11.324 1.00 96.62 110 TRP A CA 1
ATOM 876 C C . TRP A 1 110 ? -13.747 -8.032 10.181 1.00 96.62 110 TRP A C 1
ATOM 878 O O . TRP A 1 110 ? -13.197 -9.115 10.375 1.00 96.62 110 TRP A O 1
ATOM 888 N N . ASN A 1 111 ? -13.721 -7.413 9.001 1.00 96.50 111 ASN A N 1
ATOM 889 C CA . ASN A 1 111 ? -12.967 -7.895 7.843 1.00 96.50 111 ASN A CA 1
ATOM 890 C C . ASN A 1 111 ? -12.248 -6.747 7.121 1.00 96.50 111 ASN A C 1
ATOM 892 O O . ASN A 1 111 ? -12.638 -5.585 7.250 1.00 96.50 111 ASN A O 1
ATOM 896 N N . VAL A 1 112 ? -11.178 -7.092 6.402 1.00 96.75 112 VAL A N 1
ATOM 897 C CA . VAL A 1 112 ? -10.382 -6.163 5.592 1.00 96.75 112 VAL A CA 1
ATOM 898 C C . VAL A 1 112 ? -10.475 -6.589 4.133 1.00 96.75 112 VAL A C 1
ATOM 900 O O . VAL A 1 112 ? -10.284 -7.773 3.845 1.00 96.75 112 VAL A O 1
ATOM 903 N N . GLN A 1 113 ? -10.752 -5.630 3.251 1.00 94.00 113 GLN A N 1
ATOM 904 C CA . GLN A 1 113 ? -10.780 -5.798 1.797 1.00 94.00 113 GLN A CA 1
ATOM 905 C C . GLN A 1 113 ? -9.735 -4.900 1.139 1.00 94.00 113 GLN A C 1
ATOM 907 O O . GLN A 1 113 ? -9.606 -3.735 1.584 1.00 94.00 113 GLN A O 1
#

Sequence (113 aa):
SQMDEIELPPWTHDYFPQRMLPSVLLSYQMNVYNDQLKKLAGGPFIKKLLRTMLQRQSDTLTPSARKMYAYVAHDSTLVNVLSALGVWDGTAPNFSSMLIVELHEVNGYWNVQ

Secondary structure (DSSP, 8-state):
------PPPGGGTTTTTTTTHHHHHHHHHHTTSSHHHHHHHHHHHHHHHHHHHHHHHTT--SSTT---------HHHHHHHHHHTT---SPPPPTT------EEEETTEEEE-

Foldseek 3Di:
DDPDPDDDDPVCPVCPPPVVQVVVLVVLCVQLVDLVSLCVLAVVVVVVVVVQLVCLLVCNHVVVPDDDDDDDDDQSSVSSNCSNVVNDPSHGDDPPDDDDKDWDADPNDIDID

InterPro domains:
  IPR000560 Histidine phosphatase superfamily, clade-2 [PF00328] (28-105)
  IPR029033 Histidine phosphatase superfamily [G3DSA:3.40.50.1240] (1-113)
  IPR029033 Histidine phosphatase superfamily [SSF53254] (7-112)
  IPR033379 Histidine acid phosphatase active site [PS00778] (68-84)
  IPR050645 Histidine Acid Phosphatase [PTHR11567] (28-105)

pLDDT: mean 93.49, std 9.99, range [39.94, 98.38]